Protein 1YCQ (pdb70)

Radius of gyration: 12.6 Å; Cα contacts (8 Å, |Δi|>4): 131; chains: 2; bounding box: 31×29×28 Å

Structure (mmCIF, N/CA/C/O backbone):
data_1YCQ
#
_entry.id   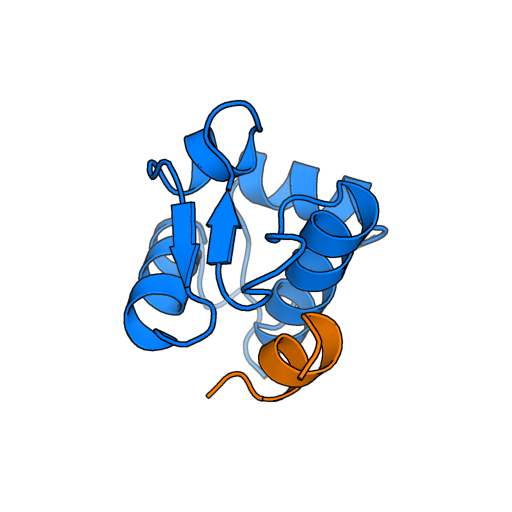1YCQ
#
_cell.length_a   84.960
_cell.length_b   84.960
_cell.length_c   63.890
_cell.angle_alpha   90.00
_cell.angle_beta   90.00
_cell.angle_gamma   120.00
#
_symmetry.space_group_name_H-M   'P 63 2 2'
#
loop_
_entity.id
_entity.type
_entity.pdbx_description
1 polymer MDM2
2 polymer P53
3 water water
#
loop_
_atom_site.group_PDB
_atom_site.id
_atom_site.type_symbol
_atom_site.label_atom_id
_atom_site.label_alt_id
_atom_site.label_comp_id
_atom_site.label_asym_id
_atom_site.label_entity_id
_atom_site.label_seq_id
_atom_site.pdbx_PDB_ins_code
_atom_site.Cartn_x
_atom_site.Cartn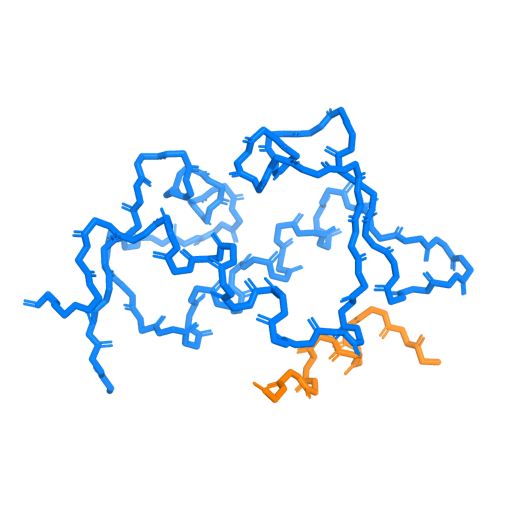_y
_atom_site.Cartn_z
_atom_site.occupancy
_atom_site.B_iso_or_equiv
_atom_site.auth_seq_id
_atom_site.auth_comp_id
_atom_site.auth_asym_id
_atom_site.auth_atom_id
_atom_site.pdbx_PDB_model_num
ATOM 1 N N . GLU A 1 9 ? 57.964 4.238 23.451 1.00 67.55 21 GLU A N 1
ATOM 2 C CA . GLU A 1 9 ? 57.209 4.072 24.729 1.00 67.57 21 GLU A CA 1
ATOM 3 C C . GLU A 1 9 ? 55.756 4.493 24.500 1.00 63.39 21 GLU A C 1
ATOM 4 O O . GLU A 1 9 ? 55.407 4.897 23.390 1.00 61.96 21 GLU A O 1
ATOM 10 N N . LYS A 1 10 ? 54.915 4.369 25.528 1.00 60.16 22 LYS A N 1
ATOM 11 C CA . LYS A 1 10 ? 53.506 4.739 25.413 1.00 55.07 22 LYS A CA 1
ATOM 12 C C . LYS A 1 10 ? 53.344 6.231 25.191 1.00 46.79 22 LYS A C 1
ATOM 13 O O . LYS A 1 10 ? 54.202 7.030 25.568 1.00 45.21 22 LYS A O 1
ATOM 19 N N . LEU A 1 11 ? 52.274 6.605 24.515 1.00 41.63 23 LEU A N 1
ATOM 20 C CA . LEU A 1 11 ? 52.023 8.004 24.267 1.00 37.63 23 LEU A CA 1
ATOM 21 C C . LEU A 1 11 ? 51.016 8.506 25.291 1.00 35.88 23 LEU A C 1
ATOM 22 O O . LEU A 1 11 ? 50.143 7.757 25.750 1.00 37.10 23 LEU A O 1
ATOM 27 N N . VAL A 1 12 ? 51.184 9.759 25.695 1.00 29.90 24 VAL A N 1
ATOM 28 C CA . VAL A 1 12 ? 50.309 10.368 26.678 1.00 23.31 24 VAL A CA 1
ATOM 29 C C . VAL A 1 12 ? 49.758 11.643 26.075 1.00 22.83 24 VAL A C 1
ATOM 30 O O . VAL A 1 12 ? 50.411 12.301 25.267 1.00 22.87 24 VAL A O 1
ATOM 34 N N . GLN A 1 13 ? 48.544 11.984 26.455 1.00 21.45 25 GLN A N 1
ATOM 35 C CA . GLN A 1 13 ? 47.928 13.175 25.944 1.00 21.37 25 GLN A CA 1
ATOM 36 C C . GLN A 1 13 ? 47.720 14.161 27.088 1.00 19.51 25 GLN A C 1
ATOM 37 O O . GLN A 1 13 ? 46.895 13.927 27.964 1.00 18.38 25 GLN A O 1
ATOM 43 N N . PRO A 1 14 ? 48.536 15.222 27.145 1.00 19.44 26 PRO A N 1
ATOM 44 C CA . PRO A 1 14 ? 48.408 16.236 28.198 1.00 18.83 26 PRO A CA 1
ATOM 45 C C . PRO A 1 14 ? 47.101 17.054 28.100 1.00 20.94 26 PRO A C 1
ATOM 46 O O . PRO A 1 14 ? 46.475 17.116 27.043 1.00 23.85 26 PRO A O 1
ATOM 50 N N . THR A 1 15 ? 46.650 17.608 29.227 1.00 19.95 27 THR A N 1
ATOM 51 C CA . THR A 1 15 ? 45.443 18.437 29.268 1.00 16.21 27 THR A CA 1
ATOM 52 C C . THR A 1 15 ? 45.761 19.745 28.531 1.00 16.11 27 THR A C 1
ATOM 53 O O . THR A 1 15 ? 46.927 20.040 28.263 1.00 18.10 27 THR A O 1
ATOM 57 N N . PRO A 1 16 ? 44.743 20.562 28.202 1.00 15.35 28 PRO A N 1
ATOM 58 C CA . PRO A 1 16 ? 45.025 21.818 27.492 1.00 11.62 28 PRO A CA 1
ATOM 59 C C . PRO A 1 16 ? 46.095 22.720 28.111 1.00 11.72 28 PRO A C 1
ATOM 60 O O . PRO A 1 16 ? 46.920 23.268 27.396 1.00 13.12 28 PRO A O 1
ATOM 64 N N . LEU A 1 17 ? 46.076 22.871 29.435 1.00 15.16 29 LEU A N 1
ATOM 65 C CA . LEU A 1 17 ? 47.043 23.727 30.147 1.00 13.43 29 LEU A CA 1
ATOM 66 C C . LEU A 1 17 ? 48.458 23.201 30.056 1.00 11.42 29 LEU A C 1
ATOM 67 O O . LEU A 1 17 ? 49.370 23.946 29.744 1.00 14.76 29 LEU A O 1
ATOM 72 N N . LEU A 1 18 ? 48.645 21.929 30.377 1.00 10.29 30 LEU A N 1
ATOM 73 C CA . LE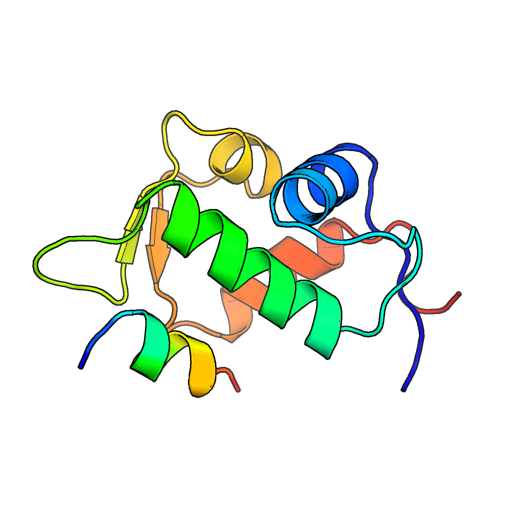U A 1 18 ? 49.954 21.320 30.285 1.00 11.04 30 LEU A CA 1
ATOM 74 C C . LEU A 1 18 ? 50.431 21.407 28.816 1.00 16.14 30 LEU A C 1
ATOM 75 O O . LEU A 1 18 ? 51.598 21.710 28.545 1.00 21.47 30 LEU A O 1
ATOM 80 N N . LEU A 1 19 ? 49.512 21.224 27.872 1.00 15.61 31 LEU A N 1
ATOM 81 C CA . LEU A 1 19 ? 49.865 21.315 26.462 1.00 16.09 31 LEU A CA 1
ATOM 82 C C . LEU A 1 19 ? 50.385 22.713 26.130 1.00 14.93 31 LEU A C 1
ATOM 83 O O . LEU A 1 19 ? 51.400 22.841 25.451 1.00 16.70 31 LEU A O 1
ATOM 88 N N . SER A 1 20 ? 49.722 23.762 26.615 1.00 11.92 32 SER A N 1
ATOM 89 C CA . SER A 1 20 ? 50.170 25.111 26.291 1.00 11.98 32 SER A CA 1
ATOM 90 C C . SER A 1 20 ? 51.549 25.438 26.836 1.00 14.07 32 SER A C 1
ATOM 91 O O . SER A 1 20 ? 52.281 26.210 26.229 1.00 18.04 32 SER A O 1
ATOM 94 N N . LEU A 1 21 ? 51.928 24.842 27.961 1.00 13.35 33 LEU A N 1
ATOM 95 C CA . LEU A 1 21 ? 53.250 25.111 28.520 1.00 14.20 33 LEU A CA 1
ATOM 96 C C . LEU A 1 21 ? 54.306 24.424 27.666 1.00 14.16 33 LEU A C 1
ATOM 97 O O . LEU A 1 21 ? 55.315 25.014 27.334 1.00 14.96 33 LEU A O 1
ATOM 102 N N . LEU A 1 22 ? 54.080 23.160 27.333 1.00 16.91 34 LEU A N 1
ATOM 103 C CA . LEU A 1 22 ? 55.021 22.415 26.504 1.00 19.20 34 LEU A CA 1
ATOM 104 C C . LEU A 1 22 ? 55.204 23.132 25.159 1.00 22.56 34 LEU A C 1
ATOM 105 O O . LEU A 1 22 ? 56.327 23.360 24.725 1.00 24.27 34 LEU A O 1
ATOM 110 N N . LYS A 1 23 ? 54.103 23.540 24.535 1.00 24.41 35 LYS A N 1
ATOM 111 C CA . LYS A 1 23 ? 54.138 24.243 23.252 1.00 24.06 35 LYS A CA 1
ATOM 112 C C . LYS A 1 23 ? 54.959 25.513 23.350 1.00 22.64 35 LYS A C 1
ATOM 113 O O . LYS A 1 23 ? 55.743 25.814 22.455 1.00 24.04 35 LYS A O 1
ATOM 119 N N . SER A 1 24 ? 54.787 26.260 24.433 1.00 21.46 36 SER A N 1
ATOM 120 C CA . SER A 1 24 ? 55.546 27.495 24.595 1.00 21.83 36 SER A CA 1
ATOM 121 C C . SER A 1 24 ? 57.019 27.192 24.836 1.00 26.06 36 SER A C 1
ATOM 122 O O . SER A 1 24 ? 57.864 28.071 24.712 1.00 31.69 36 SER A O 1
ATOM 125 N N . ALA A 1 25 ? 57.327 25.957 25.214 1.00 26.16 37 ALA A N 1
ATOM 126 C CA . ALA A 1 25 ? 58.709 25.571 25.439 1.00 24.02 37 ALA A CA 1
ATOM 127 C C . ALA A 1 25 ? 59.2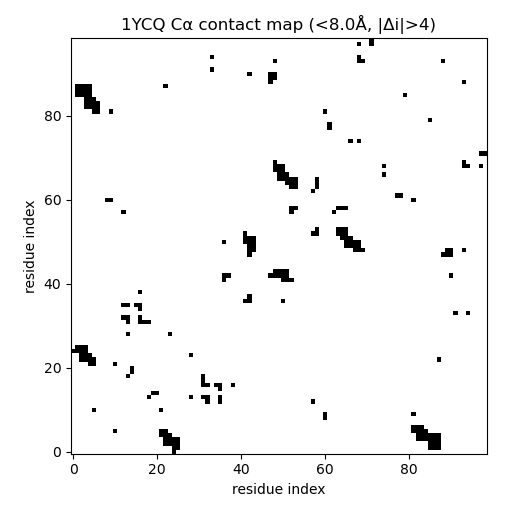76 24.961 24.148 1.00 24.20 37 ALA A C 1
ATOM 128 O O . ALA A 1 25 ? 60.339 24.341 24.154 1.00 24.93 37 ALA A O 1
ATOM 130 N N . GLY A 1 26 ? 58.547 25.104 23.045 1.00 23.96 38 GLY A N 1
ATOM 131 C CA . GLY A 1 26 ? 59.034 24.593 21.778 1.00 22.95 38 GLY A CA 1
ATOM 132 C C . GLY A 1 26 ? 58.498 23.278 21.249 1.00 23.22 38 GLY A C 1
ATOM 133 O O . GLY A 1 26 ? 58.909 22.866 20.176 1.00 25.79 38 GLY A O 1
ATOM 134 N N . ALA A 1 27 ? 57.628 22.602 21.995 1.00 23.33 39 ALA A N 1
ATOM 135 C CA . ALA A 1 27 ? 57.049 21.334 21.549 1.00 23.99 39 ALA A CA 1
ATOM 136 C C . ALA A 1 27 ? 56.175 21.587 20.326 1.00 28.05 39 ALA A C 1
ATOM 137 O O . ALA A 1 27 ? 55.540 22.633 20.226 1.00 27.15 39 ALA A O 1
ATOM 139 N N . GLN A 1 28 ? 56.116 20.630 19.406 1.00 33.89 40 GLN A N 1
ATOM 140 C CA . GLN A 1 28 ? 55.283 20.805 18.215 1.00 39.88 40 GLN A CA 1
ATOM 141 C C . GLN A 1 28 ? 54.154 19.799 18.073 1.00 37.80 40 GLN A C 1
ATOM 142 O O . GLN A 1 28 ? 53.296 19.953 17.212 1.00 38.61 40 GLN A O 1
ATOM 148 N N . LYS A 1 29 ? 54.144 18.788 18.935 1.00 34.71 41 LYS A N 1
ATOM 149 C CA . LYS A 1 29 ? 53.138 17.741 18.877 1.00 31.83 41 LYS A CA 1
ATOM 150 C C . LYS A 1 29 ? 51.988 17.981 19.838 1.00 31.34 41 LYS A C 1
ATOM 151 O O . LYS A 1 29 ? 51.879 19.033 20.452 1.00 33.27 41 LYS A O 1
ATOM 157 N N . GLU A 1 30 ? 51.112 16.997 19.939 1.00 30.66 42 GLU A N 1
ATOM 158 C CA . GLU A 1 30 ? 49.973 17.070 20.829 1.00 33.11 42 GLU A CA 1
ATOM 159 C C . GLU A 1 30 ? 49.993 15.786 21.642 1.00 30.32 42 GLU A C 1
ATOM 160 O O . GLU A 1 30 ? 49.223 15.631 22.584 1.00 31.12 42 GLU A O 1
ATOM 166 N N . THR A 1 31 ? 50.855 14.857 21.228 1.00 26.93 43 THR A N 1
ATOM 167 C CA . THR A 1 31 ? 51.038 13.565 21.885 1.00 26.48 43 THR A CA 1
ATOM 168 C C . THR A 1 31 ? 52.552 13.351 22.013 1.00 25.26 43 THR A C 1
ATOM 169 O O . THR A 1 31 ? 53.305 13.670 21.091 1.00 29.45 43 THR A O 1
ATOM 173 N N . PHE A 1 32 ? 53.003 12.916 23.187 1.00 20.97 44 PHE A N 1
ATOM 174 C CA . PHE A 1 32 ? 54.433 12.746 23.452 1.00 21.97 44 PHE A CA 1
ATOM 175 C C . PHE A 1 32 ? 54.647 11.529 24.314 1.00 22.62 44 PHE A C 1
ATOM 176 O O . PHE A 1 32 ? 53.691 10.926 24.776 1.00 27.39 44 PHE A O 1
ATOM 184 N N . THR A 1 33 ? 55.903 11.163 24.537 1.00 23.53 45 THR A N 1
ATOM 185 C CA . THR A 1 33 ? 56.210 10.061 25.450 1.00 25.56 45 THR A CA 1
ATOM 186 C C . THR A 1 33 ? 56.478 10.819 26.757 1.00 23.97 45 THR A C 1
ATOM 187 O O . THR A 1 33 ? 56.605 12.044 26.737 1.00 23.85 45 THR A O 1
ATOM 191 N N . MET A 1 34 ? 56.545 10.129 27.889 1.00 26.97 46 MET A N 1
ATOM 192 C CA . MET A 1 34 ? 56.817 10.814 29.157 1.00 30.26 46 MET A CA 1
ATOM 193 C C . MET A 1 34 ? 58.167 11.524 29.151 1.00 29.03 46 MET A C 1
ATOM 194 O O . MET A 1 34 ? 58.318 12.584 29.758 1.00 29.07 46 MET A O 1
ATOM 199 N N . LYS A 1 35 ? 59.137 10.955 28.442 1.00 30.00 47 LYS A N 1
ATOM 200 C CA . LYS A 1 35 ? 60.457 11.560 28.342 1.00 33.19 47 LYS A CA 1
ATOM 201 C C . LYS A 1 35 ? 60.422 12.911 27.620 1.00 27.82 47 LYS A C 1
ATOM 202 O O . LYS A 1 35 ? 61.217 13.808 27.920 1.00 27.48 47 LYS A O 1
ATOM 208 N N . GLU A 1 36 ? 59.525 13.054 26.652 1.00 25.17 48 GLU A N 1
ATOM 209 C CA . GLU A 1 36 ? 59.407 14.315 25.922 1.00 25.36 48 GLU A CA 1
ATOM 210 C C . GLU A 1 36 ? 58.711 15.333 26.801 1.00 22.16 48 GLU A C 1
ATOM 211 O O . GLU A 1 36 ? 59.059 16.517 26.783 1.00 22.17 48 GLU A O 1
ATOM 217 N N . VAL A 1 37 ? 57.704 14.878 27.544 1.00 20.40 49 VAL A N 1
ATOM 218 C CA . VAL A 1 37 ? 56.988 15.750 28.477 1.00 19.60 49 VAL A CA 1
ATOM 219 C C . VAL A 1 37 ? 58.013 16.287 29.501 1.00 20.48 49 VAL A C 1
ATOM 220 O O . VAL A 1 37 ? 58.125 17.505 29.705 1.00 21.78 49 VAL A O 1
ATOM 224 N N . ILE A 1 38 ? 58.832 15.395 30.063 1.00 19.98 50 ILE A N 1
ATOM 225 C CA . ILE A 1 38 ? 59.835 15.807 31.048 1.00 19.48 50 ILE A CA 1
ATOM 226 C C . ILE A 1 38 ? 60.870 16.733 30.429 1.00 18.90 50 ILE A C 1
ATOM 227 O O . ILE A 1 38 ? 61.225 17.750 31.017 1.00 19.79 50 ILE A O 1
ATOM 232 N N . TYR A 1 39 ? 61.305 16.422 29.217 1.00 20.76 51 TYR A N 1
ATOM 233 C CA . TYR A 1 39 ? 62.276 17.261 28.527 1.00 19.04 51 TYR A CA 1
ATOM 234 C C . TYR A 1 39 ? 61.722 18.656 28.308 1.00 20.70 51 TYR A C 1
ATOM 235 O O . TYR A 1 39 ? 62.386 19.645 28.611 1.00 22.21 51 TYR A O 1
ATOM 244 N N . HIS A 1 40 ? 60.509 18.743 27.770 1.00 21.05 52 HIS A N 1
ATOM 245 C CA . HIS A 1 40 ? 59.903 20.040 27.498 1.00 20.57 52 HIS A CA 1
ATOM 246 C C . HIS A 1 40 ? 59.622 20.853 28.738 1.00 21.42 52 HIS A C 1
ATOM 247 O O . HIS A 1 40 ? 59.769 22.073 28.714 1.00 24.72 52 HIS A O 1
ATOM 254 N N . LEU A 1 41 ? 59.265 20.180 29.828 1.00 19.67 53 LEU A N 1
ATOM 255 C CA . LEU A 1 41 ? 58.987 20.860 31.096 1.00 17.50 53 LEU A CA 1
ATOM 256 C C . LEU A 1 41 ? 60.277 21.506 31.666 1.00 13.25 53 LEU A C 1
ATOM 257 O O . LEU A 1 41 ? 60.258 22.637 32.141 1.00 13.27 53 LEU A O 1
ATOM 262 N N . GLY A 1 42 ? 61.416 20.834 31.535 1.00 15.08 54 GLY A N 1
ATOM 263 C CA . GLY A 1 42 ? 62.662 21.408 32.019 1.00 15.07 54 GLY A CA 1
ATOM 264 C C . GLY A 1 42 ? 63.012 22.666 31.245 1.00 16.62 54 GLY A C 1
ATOM 265 O O . GLY A 1 42 ? 63.539 23.632 31.815 1.00 18.13 54 GLY A O 1
ATOM 266 N N . GLN A 1 43 ? 62.695 22.662 29.947 1.00 15.85 55 GLN A N 1
ATOM 267 C CA . GLN A 1 43 ? 62.950 23.804 29.068 1.00 13.60 55 GLN A CA 1
ATOM 268 C C . GLN A 1 43 ? 62.068 24.986 29.457 1.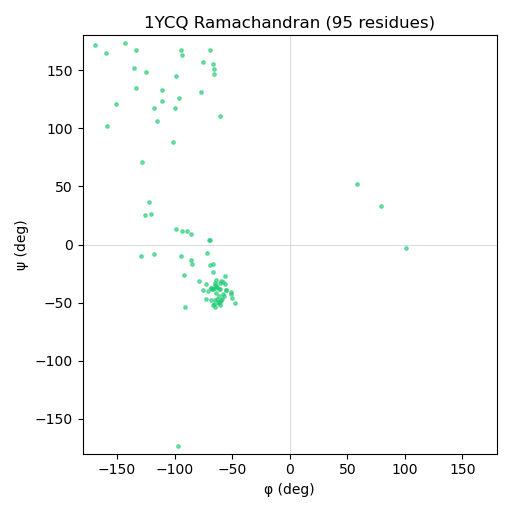00 17.14 55 GLN A C 1
ATOM 269 O O . GLN A 1 43 ? 62.516 26.139 29.445 1.00 21.06 55 GLN A O 1
ATOM 275 N N . TYR A 1 44 ? 60.821 24.699 29.831 1.00 16.65 56 TYR A N 1
ATOM 276 C CA . TYR A 1 44 ? 59.875 25.732 30.260 1.00 15.36 56 TYR A CA 1
ATOM 277 C C . TYR A 1 44 ? 60.403 26.392 31.537 1.00 16.48 56 TYR A C 1
ATOM 278 O O . TYR A 1 44 ? 60.436 27.620 31.663 1.00 15.80 56 TYR A O 1
ATOM 287 N N . ILE A 1 45 ? 60.834 25.558 32.478 1.00 17.46 57 ILE A N 1
ATOM 288 C CA . ILE A 1 45 ? 61.339 26.044 33.757 1.00 16.76 57 ILE A CA 1
ATOM 289 C C . ILE A 1 45 ? 62.609 26.847 33.570 1.00 18.62 57 ILE A C 1
ATOM 290 O O . ILE A 1 45 ? 62.825 27.861 34.242 1.00 17.32 57 ILE A O 1
ATOM 295 N N . MET A 1 46 ? 63.424 26.390 32.626 1.00 21.74 58 MET A N 1
ATOM 296 C CA . MET A 1 46 ? 64.684 27.021 32.264 1.00 20.81 58 MET A CA 1
ATOM 297 C C . MET A 1 46 ? 64.451 28.389 31.629 1.00 20.53 58 MET A C 1
ATOM 298 O O . MET A 1 46 ? 65.012 29.395 32.061 1.00 22.26 58 MET A O 1
ATOM 303 N N . ALA A 1 47 ? 63.592 28.419 30.616 1.00 18.94 59 ALA A N 1
ATOM 304 C CA . ALA A 1 47 ? 63.270 29.641 29.891 1.00 17.24 59 ALA A CA 1
ATOM 305 C C . ALA A 1 47 ? 62.630 30.718 30.753 1.00 18.80 59 ALA A C 1
ATOM 306 O O . ALA A 1 47 ? 62.858 31.914 30.550 1.00 19.86 59 ALA A O 1
ATOM 308 N N . LYS A 1 48 ? 61.771 30.296 31.673 1.00 19.90 60 LYS A N 1
ATOM 309 C CA . LYS A 1 48 ? 61.094 31.220 32.574 1.00 19.50 60 LYS A CA 1
ATOM 310 C C . LYS A 1 48 ? 61.937 31.527 33.818 1.00 20.76 60 LYS A C 1
ATOM 311 O O . LYS A 1 48 ? 61.619 32.445 34.568 1.00 23.73 60 LYS A O 1
ATOM 317 N N . GLN A 1 49 ? 62.989 30.738 34.044 1.00 19.30 61 GLN A N 1
ATOM 318 C CA . GLN A 1 49 ? 63.888 30.903 35.186 1.00 18.61 61 GLN A CA 1
ATOM 319 C C . GLN A 1 49 ? 63.110 30.813 36.505 1.00 19.68 61 GLN A C 1
ATOM 320 O O . GLN A 1 49 ? 63.211 31.685 37.359 1.00 21.29 61 GLN A O 1
ATOM 326 N N . LEU A 1 50 ? 62.327 29.747 36.652 1.00 18.71 62 LEU A N 1
ATOM 327 C CA . LEU A 1 50 ? 61.522 29.529 37.849 1.00 18.14 62 LEU A CA 1
ATOM 328 C C . LEU A 1 50 ? 62.307 28.847 38.969 1.00 21.39 62 LEU A C 1
ATOM 329 O O . LEU A 1 50 ? 61.874 28.853 40.116 1.00 24.48 62 LEU A O 1
ATOM 334 N N . TYR A 1 51 ? 63.449 28.247 38.644 1.00 23.18 63 TYR A N 1
ATOM 335 C CA . TYR A 1 51 ? 64.255 27.588 39.666 1.00 23.62 63 TYR A CA 1
ATOM 336 C C . TYR A 1 51 ? 65.009 28.592 40.529 1.00 27.27 63 TYR A C 1
ATOM 337 O O . TYR A 1 51 ? 65.268 29.727 40.118 1.00 27.91 63 TYR A O 1
ATOM 346 N N . ASP A 1 52 ? 65.374 28.155 41.726 1.00 29.59 64 ASP A N 1
ATOM 347 C CA . ASP A 1 52 ? 66.077 29.001 42.671 1.00 31.23 64 ASP A CA 1
ATOM 348 C C . ASP A 1 52 ? 67.553 29.184 42.347 1.00 30.12 64 ASP A C 1
ATOM 349 O O . ASP A 1 52 ? 68.292 28.214 42.127 1.00 26.39 64 ASP A O 1
ATOM 354 N N . GLU A 1 53 ? 67.963 30.450 42.372 1.00 32.87 65 GLU A N 1
ATOM 355 C CA . GLU A 1 53 ? 69.330 30.889 42.118 1.00 36.96 65 GLU A CA 1
ATOM 356 C C . GLU A 1 53 ? 70.378 30.114 42.943 1.00 35.95 65 GLU A C 1
ATOM 357 O O . GLU A 1 53 ? 71.386 29.649 42.406 1.00 34.00 65 GLU A O 1
ATOM 363 N N . LYS A 1 54 ? 70.115 29.947 44.234 1.00 37.36 66 LYS A N 1
ATOM 364 C CA . LYS A 1 54 ? 71.035 29.266 45.145 1.00 41.84 66 LYS A CA 1
ATOM 365 C C . LYS A 1 54 ? 70.781 27.765 45.270 1.00 40.44 66 LYS A C 1
ATOM 366 O O . LYS A 1 54 ? 71.704 26.963 45.172 1.00 41.49 66 LYS A O 1
ATOM 372 N N . GLN A 1 55 ? 69.552 27.393 45.601 1.00 38.52 67 GLN A N 1
ATOM 373 C CA . GLN A 1 55 ? 69.182 25.991 45.739 1.00 38.53 67 GLN A CA 1
ATOM 374 C C . GLN A 1 55 ? 68.449 25.698 44.448 1.00 31.38 67 GLN A C 1
ATOM 375 O O . GLN A 1 55 ? 67.230 25.818 44.370 1.00 29.50 67 GLN A O 1
ATOM 381 N N . GLN A 1 56 ? 69.205 25.298 43.437 1.00 29.46 68 GLN A N 1
ATOM 382 C CA . GLN A 1 56 ? 68.647 25.045 42.112 1.00 28.77 68 GLN A CA 1
ATOM 383 C C . GLN A 1 56 ? 67.742 23.828 41.915 1.00 28.81 68 GLN A C 1
ATOM 384 O O . GLN A 1 56 ? 67.309 23.542 40.798 1.00 25.86 68 GLN A O 1
ATOM 390 N N . HIS A 1 57 ? 67.453 23.111 42.995 1.00 27.80 69 HIS A N 1
ATOM 391 C CA . HIS A 1 57 ? 66.564 21.963 42.893 1.00 23.58 69 HIS A CA 1
ATOM 392 C C . HIS A 1 57 ? 65.140 22.407 43.238 1.00 19.70 69 HIS A C 1
ATOM 393 O O . HIS A 1 57 ? 64.182 21.677 42.994 1.00 20.71 69 HIS A O 1
ATOM 400 N N . ILE A 1 58 ? 65.005 23.629 43.747 1.00 16.40 70 ILE A N 1
ATOM 401 C CA . ILE A 1 58 ? 63.708 24.193 44.131 1.00 18.17 70 ILE A CA 1
ATOM 402 C C . ILE A 1 58 ? 63.161 25.054 42.993 1.00 20.61 70 ILE A C 1
ATOM 403 O O . ILE A 1 58 ? 63.843 25.960 42.507 1.00 20.94 70 ILE A O 1
ATOM 408 N N . VAL A 1 59 ? 61.933 24.764 42.576 1.00 18.12 71 VAL A N 1
ATOM 409 C CA . VAL A 1 59 ? 61.276 25.498 41.506 1.00 15.02 71 VAL A CA 1
ATOM 410 C C . VAL A 1 59 ? 60.155 26.283 42.135 1.00 16.61 71 VAL A C 1
ATOM 411 O O . VAL A 1 59 ? 59.318 25.703 42.797 1.00 18.92 71 VAL A O 1
ATOM 415 N N . HIS A 1 60 ? 60.147 27.597 41.950 1.00 20.16 72 HIS A N 1
ATOM 416 C CA . HIS A 1 60 ? 59.097 28.450 42.499 1.00 24.50 72 HIS A CA 1
ATOM 417 C C . HIS A 1 60 ? 58.083 28.763 41.416 1.00 27.19 72 HIS A C 1
ATOM 418 O O . HIS A 1 60 ? 58.415 29.453 40.454 1.00 30.48 72 HIS A O 1
ATOM 425 N N . CYS A 1 61 ? 56.837 28.338 41.588 1.00 26.46 73 CYS A N 1
ATOM 426 C CA . CYS A 1 61 ? 55.824 28.601 40.570 1.00 25.88 73 CYS A CA 1
ATOM 427 C C . CYS A 1 61 ? 54.573 29.290 41.059 1.00 28.33 73 CYS A C 1
ATOM 428 O O . CYS A 1 61 ? 53.538 29.221 40.398 1.00 28.31 73 CYS A O 1
ATOM 431 N N . SER A 1 62 ? 54.704 30.031 42.157 1.00 31.67 74 SER A N 1
ATOM 432 C CA . SER A 1 62 ? 53.590 30.741 42.785 1.00 38.81 74 SER A CA 1
ATOM 433 C C . SER A 1 62 ? 52.817 31.719 41.898 1.00 40.33 74 SER A C 1
ATOM 434 O O . SER A 1 62 ? 51.602 31.883 42.071 1.00 41.94 74 SER A O 1
ATOM 437 N N . ASN A 1 63 ? 53.508 32.373 40.967 1.00 37.49 75 ASN A N 1
ATOM 438 C CA . ASN A 1 63 ? 52.850 33.339 40.087 1.00 36.82 75 ASN A CA 1
ATOM 439 C C . ASN A 1 63 ? 53.040 32.966 38.632 1.00 27.55 75 ASN A C 1
ATOM 440 O O . ASN A 1 63 ? 53.169 33.837 37.787 1.00 27.59 75 ASN A O 1
ATOM 445 N N . ASP A 1 64 ? 53.019 31.675 38.340 1.00 21.40 76 ASP A N 1
ATOM 446 C CA . ASP A 1 64 ? 53.242 31.181 36.989 1.00 18.59 76 ASP A CA 1
ATOM 447 C C . ASP A 1 64 ? 52.181 30.124 36.739 1.00 18.48 76 ASP A C 1
ATOM 448 O O . ASP A 1 64 ? 51.757 29.458 37.691 1.00 16.09 76 ASP A O 1
ATOM 453 N N . PRO A 1 65 ? 51.763 29.917 35.459 1.00 18.59 77 PRO A N 1
ATOM 454 C CA . PRO A 1 65 ? 50.731 28.904 35.172 1.00 15.26 77 PRO A CA 1
ATOM 455 C C . PRO A 1 65 ? 51.109 27.513 35.679 1.00 12.55 77 PRO A C 1
ATOM 456 O O . PRO A 1 65 ? 50.240 26.705 35.973 1.00 14.55 77 PRO A O 1
ATOM 460 N N . LEU A 1 66 ? 52.404 27.232 35.787 1.00 15.00 78 LEU A N 1
ATOM 461 C CA . LEU A 1 66 ? 52.860 25.931 36.284 1.00 17.17 78 LEU A CA 1
ATOM 462 C C . LEU A 1 66 ? 52.331 25.703 37.699 1.00 19.41 78 LEU A C 1
ATOM 463 O O . LEU A 1 66 ? 52.057 24.563 38.091 1.00 21.53 78 LEU A O 1
ATOM 468 N N . GLY A 1 67 ? 52.177 26.795 38.447 1.00 20.22 79 GLY A N 1
ATOM 469 C CA . GLY A 1 67 ? 51.652 26.718 39.800 1.00 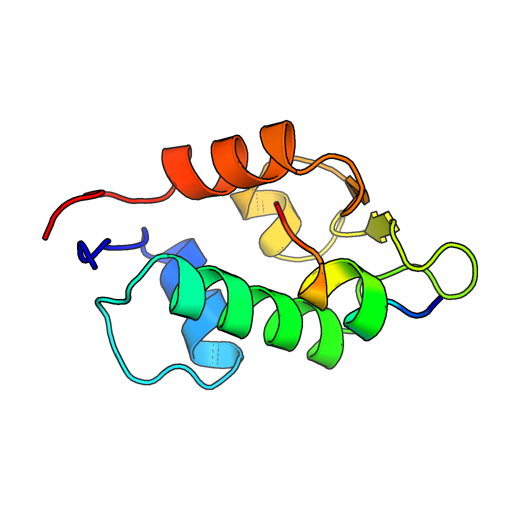20.25 79 GLY A CA 1
ATOM 470 C C . GLY A 1 67 ? 50.163 26.419 39.774 1.00 19.78 79 GLY A C 1
ATOM 471 O O . GLY A 1 67 ? 49.632 25.740 40.654 1.00 18.30 79 GLY A O 1
ATOM 472 N N . GLU A 1 68 ? 49.480 26.939 38.760 1.00 20.22 80 GLU A N 1
ATOM 473 C CA . GLU A 1 68 ? 48.054 26.702 38.611 1.00 22.15 80 GLU A CA 1
ATOM 474 C C . GLU A 1 68 ? 47.859 25.270 38.201 1.00 24.86 80 GLU A C 1
ATOM 475 O O . GLU A 1 68 ? 46.982 24.587 38.707 1.00 29.45 80 GLU A O 1
ATOM 481 N N . LEU A 1 69 ? 48.729 24.805 37.319 1.00 24.18 81 LEU A N 1
ATOM 482 C CA . LEU A 1 69 ? 48.669 23.440 36.821 1.00 25.81 81 LEU A CA 1
ATOM 483 C C . LEU A 1 69 ? 48.919 22.416 37.926 1.00 26.76 81 LEU A C 1
ATOM 484 O O . LEU A 1 69 ? 48.121 21.504 38.133 1.00 29.71 81 LEU A O 1
ATOM 489 N N . PHE A 1 70 ? 50.031 22.565 38.631 1.00 26.49 82 PHE A N 1
ATOM 490 C CA . PHE A 1 70 ? 50.379 21.631 39.693 1.00 26.33 82 PHE A CA 1
ATOM 491 C C . PHE A 1 70 ? 49.606 21.890 40.969 1.00 26.55 82 PHE A C 1
ATOM 492 O O . PHE A 1 70 ? 49.320 20.9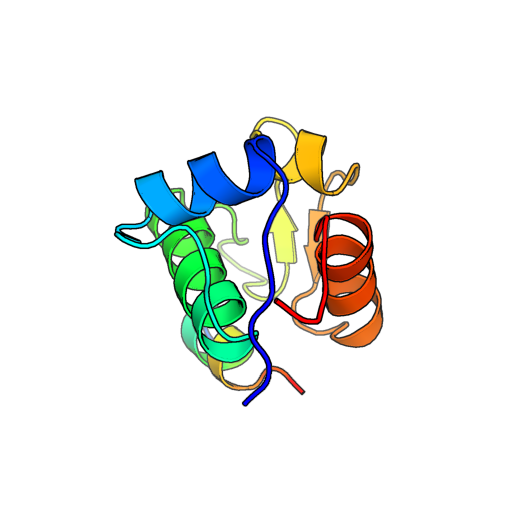65 41.724 1.00 25.40 82 PHE A O 1
ATOM 500 N N . GLY A 1 71 ? 49.276 23.156 41.198 1.00 28.18 83 GLY A N 1
ATOM 501 C CA . GLY A 1 71 ? 48.560 23.545 42.397 1.00 28.13 83 GLY A CA 1
ATOM 502 C C . GLY A 1 71 ? 49.472 23.655 43.612 1.00 30.27 83 GLY A C 1
ATOM 503 O O . GLY A 1 71 ? 49.041 23.358 44.718 1.00 31.89 83 GLY A O 1
ATOM 504 N N . VAL A 1 72 ? 50.728 24.060 43.413 1.00 28.84 84 VAL A N 1
ATOM 505 C CA . VAL A 1 72 ? 51.697 24.201 44.504 1.00 26.88 84 VAL A CA 1
ATOM 506 C C . VAL A 1 72 ? 52.425 25.545 44.358 1.00 25.88 84 VAL A C 1
ATOM 507 O O . VAL A 1 72 ? 52.297 26.206 43.333 1.00 25.69 84 VAL A O 1
ATOM 511 N N . GLN A 1 73 ? 53.150 25.971 45.384 1.00 24.77 85 GLN A N 1
ATOM 512 C CA . GLN A 1 73 ? 53.864 27.246 45.314 1.00 28.84 85 GLN A CA 1
ATOM 513 C C . GLN A 1 73 ? 55.248 26.963 44.809 1.00 22.37 85 GLN A C 1
ATOM 514 O O . GLN A 1 73 ? 55.932 27.852 44.310 1.00 18.41 85 GLN A O 1
ATOM 520 N N . GLU A 1 74 ? 55.691 25.738 45.057 1.00 23.00 86 GLU A N 1
ATOM 521 C CA . GLU A 1 74 ? 57.016 25.299 44.657 1.00 23.93 86 GLU A CA 1
ATOM 522 C C . GLU A 1 74 ? 57.169 23.798 44.811 1.00 19.50 86 GLU A C 1
ATOM 523 O O . GLU A 1 74 ? 56.282 23.119 45.315 1.00 21.87 86 GLU A O 1
ATOM 529 N N . PHE A 1 75 ? 58.278 23.275 44.324 1.00 15.30 87 PHE A N 1
ATOM 530 C CA . PHE A 1 75 ? 58.558 21.857 44.441 1.00 16.12 87 PHE A CA 1
ATOM 531 C C . PHE A 1 75 ? 60.063 21.646 44.258 1.00 16.86 87 PHE A C 1
ATOM 532 O O . PHE A 1 75 ? 60.786 22.577 43.880 1.00 17.01 87 PHE A O 1
ATOM 540 N N . SER A 1 76 ? 60.538 20.465 44.643 1.00 18.77 88 SER A N 1
ATOM 541 C CA . SER A 1 76 ? 61.942 20.115 44.541 1.00 18.94 88 SER A CA 1
ATOM 542 C C . SER A 1 76 ? 62.116 19.056 43.473 1.00 19.46 88 SER A C 1
ATOM 543 O O . SER A 1 76 ? 61.382 18.070 43.448 1.00 18.00 88 SER A O 1
ATOM 546 N N . VAL A 1 77 ? 63.092 19.237 42.594 1.00 20.83 89 VAL A N 1
ATOM 547 C CA . VAL A 1 77 ? 63.306 18.236 41.565 1.00 24.45 89 VAL A CA 1
ATOM 548 C C . VAL A 1 77 ? 63.910 17.020 42.256 1.00 25.11 89 VAL A C 1
ATOM 549 O O . VAL A 1 77 ? 64.034 15.958 41.654 1.00 27.27 89 VAL A O 1
ATOM 553 N N . LYS A 1 78 ? 64.243 17.178 43.539 1.00 24.23 90 LYS A N 1
ATOM 554 C CA . LYS A 1 78 ? 64.800 16.090 44.323 1.00 23.47 90 LYS A CA 1
ATOM 555 C C . LYS A 1 78 ? 63.731 15.192 44.955 1.00 23.00 90 LYS A C 1
ATOM 556 O O . LYS A 1 78 ? 64.029 14.326 45.764 1.00 23.86 90 LYS A O 1
ATOM 562 N N . GLU A 1 79 ? 62.482 15.399 44.558 1.00 23.09 91 GLU A N 1
ATOM 563 C CA . GLU A 1 79 ? 61.359 14.590 45.026 1.00 21.49 91 GLU A CA 1
ATOM 564 C C . GLU A 1 79 ? 60.61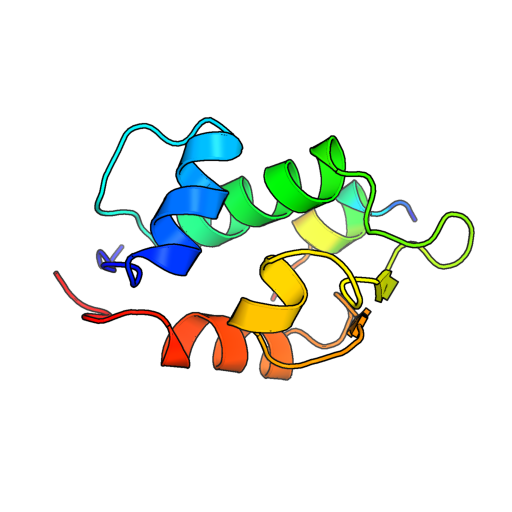4 14.105 43.770 1.00 20.10 91 GLU A C 1
ATOM 565 O O . GLU A 1 79 ? 59.481 14.508 43.494 1.00 17.78 91 GLU A O 1
ATOM 571 N N . PRO A 1 80 ? 61.236 13.186 43.020 1.00 21.37 92 PRO A N 1
ATOM 572 C CA . PRO A 1 80 ? 60.706 12.608 41.781 1.00 23.31 92 PRO A CA 1
ATOM 573 C C . PRO A 1 80 ? 59.303 12.068 41.873 1.00 28.99 92 PRO A C 1
ATOM 574 O O . PRO A 1 80 ? 58.511 12.269 40.952 1.00 32.05 92 PRO A O 1
ATOM 578 N N . ARG A 1 81 ? 58.979 11.403 42.978 1.00 31.43 93 ARG A N 1
ATOM 579 C CA . ARG A 1 81 ? 57.643 10.827 43.138 1.00 32.94 93 ARG A CA 1
ATOM 580 C C . ARG A 1 81 ? 56.505 11.852 43.101 1.00 29.04 93 ARG A C 1
ATOM 581 O O . ARG A 1 81 ? 55.534 11.652 42.350 1.00 26.87 93 ARG A O 1
ATOM 589 N N . ARG A 1 82 ? 56.611 12.939 43.885 1.00 24.94 94 ARG A N 1
ATOM 590 C CA . ARG A 1 82 ? 55.538 13.931 43.883 1.00 22.22 94 ARG A CA 1
ATOM 591 C C . ARG A 1 82 ? 55.398 14.573 42.520 1.00 21.92 94 ARG A C 1
ATOM 592 O O . ARG A 1 82 ? 54.285 14.844 42.081 1.00 21.88 94 ARG A O 1
ATOM 600 N N . LEU A 1 83 ? 56.525 14.795 41.843 1.00 23.99 95 LEU A N 1
ATOM 601 C CA . LEU A 1 83 ? 56.518 15.414 40.508 1.00 24.00 95 LEU A CA 1
ATOM 602 C C . LEU A 1 83 ? 55.733 14.563 39.508 1.00 20.40 95 LEU A C 1
ATOM 603 O O . LEU A 1 83 ? 54.822 15.050 38.844 1.00 20.21 95 LEU A O 1
ATOM 608 N N . TYR A 1 84 ? 56.065 13.287 39.415 1.00 19.52 96 TYR A N 1
ATOM 609 C CA . TYR A 1 84 ? 55.352 12.426 38.492 1.00 26.07 96 TYR A CA 1
ATOM 610 C C . TYR A 1 84 ? 53.860 12.372 38.757 1.00 27.39 96 TYR A C 1
ATOM 611 O O . TYR A 1 84 ? 53.072 12.298 37.819 1.00 32.51 96 TYR A O 1
ATOM 620 N N . ALA A 1 85 ? 53.462 12.483 40.016 1.00 23.87 97 ALA A N 1
ATOM 621 C CA . ALA A 1 85 ? 52.047 12.446 40.365 1.00 19.70 97 ALA A CA 1
ATOM 622 C C . ALA A 1 85 ? 51.330 13.684 39.865 1.00 18.18 97 ALA A C 1
ATOM 623 O O . ALA A 1 85 ? 50.190 13.613 39.417 1.00 18.85 97 ALA A O 1
ATOM 625 N N . MET A 1 86 ? 51.999 14.824 39.930 1.00 16.94 98 MET A N 1
ATOM 626 C CA . MET A 1 86 ? 51.402 16.063 39.470 1.00 16.09 98 MET A CA 1
ATOM 627 C C . MET A 1 86 ? 51.224 16.041 37.951 1.00 17.00 98 MET A C 1
ATOM 628 O O . MET A 1 86 ? 50.222 16.519 37.442 1.00 18.35 98 MET A O 1
ATOM 633 N N . ILE A 1 87 ? 52.184 15.456 37.241 1.00 19.48 99 ILE A N 1
ATOM 634 C CA . ILE A 1 87 ? 52.131 15.322 35.770 1.00 19.75 99 ILE A CA 1
ATOM 635 C C . ILE A 1 87 ? 51.008 14.345 35.378 1.00 22.21 99 ILE A C 1
ATOM 636 O O . ILE A 1 87 ? 50.150 14.657 34.542 1.00 22.59 99 ILE A O 1
ATOM 641 N N . SER A 1 88 ? 50.977 13.194 36.048 1.00 23.23 100 SER A N 1
ATOM 642 C CA . SER A 1 88 ? 49.979 12.159 35.789 1.00 23.48 100 SER A CA 1
ATOM 643 C C . SER A 1 88 ? 48.539 12.611 35.941 1.00 24.49 100 SER A C 1
ATOM 644 O O . SER A 1 88 ? 47.703 12.265 35.111 1.00 27.83 100 SER A O 1
ATOM 647 N N . ARG A 1 89 ? 48.220 13.358 36.996 1.00 22.92 101 ARG A N 1
ATOM 648 C CA . ARG A 1 89 ? 46.848 13.824 37.117 1.00 22.32 101 ARG A CA 1
ATOM 649 C C . ARG A 1 89 ? 46.535 14.869 36.036 1.00 19.01 101 ARG A C 1
ATOM 650 O O . ARG A 1 89 ? 45.434 15.394 35.964 1.00 18.95 101 ARG A O 1
ATOM 658 N N . ASN A 1 90 ? 47.497 15.117 35.152 1.00 19.42 102 ASN A N 1
ATOM 659 C CA . ASN A 1 90 ? 47.306 16.067 34.071 1.00 19.96 102 ASN A CA 1
ATOM 660 C C . ASN A 1 90 ? 47.460 15.488 32.660 1.00 16.96 102 ASN A C 1
ATOM 661 O O . ASN A 1 90 ? 47.786 16.203 31.716 1.00 16.94 102 ASN A O 1
ATOM 666 N N . LEU A 1 91 ? 47.202 14.194 32.530 1.00 15.29 103 LEU A N 1
ATOM 667 C CA . LEU A 1 91 ? 47.246 13.510 31.238 1.00 18.48 103 LEU A CA 1
ATOM 668 C C . LEU A 1 91 ? 45.826 13.006 31.010 1.00 20.52 103 LEU A C 1
ATOM 669 O O . LEU A 1 91 ? 45.317 12.236 31.827 1.00 22.18 103 LEU A O 1
ATOM 674 N N . VAL A 1 92 ? 45.143 13.460 29.963 1.00 21.89 104 VAL A N 1
ATOM 675 C CA . VAL A 1 92 ? 43.785 12.949 29.753 1.00 24.60 104 VAL A CA 1
ATOM 676 C C . VAL A 1 92 ? 43.855 11.479 29.398 1.00 23.72 104 VAL A C 1
ATOM 677 O O . VAL A 1 92 ? 42.917 10.751 29.650 1.00 22.53 104 VAL A O 1
ATOM 681 N N . SER A 1 93 ? 44.993 11.049 28.865 1.00 27.34 105 SER A N 1
ATOM 682 C CA . SER A 1 93 ? 45.225 9.649 28.520 1.00 36.01 105 SER A CA 1
ATOM 683 C C . SER A 1 93 ? 46.703 9.313 28.625 1.00 40.11 105 SER A C 1
ATOM 684 O O . SER A 1 93 ? 47.539 9.942 27.985 1.00 38.82 105 SER A O 1
ATOM 687 N N . ALA A 1 94 ? 47.018 8.349 29.481 1.00 48.10 106 ALA A N 1
ATOM 688 C CA . ALA A 1 94 ? 48.399 7.915 29.693 1.00 55.83 106 ALA A CA 1
ATOM 689 C C . ALA A 1 94 ? 48.742 6.809 28.715 1.00 60.61 106 ALA A C 1
ATOM 690 O O . ALA A 1 94 ? 49.759 6.127 28.852 1.00 59.81 106 ALA A O 1
ATOM 692 N N . ASN A 1 95 ? 47.864 6.633 27.740 1.00 66.16 107 ASN A N 1
ATOM 693 C CA . ASN A 1 95 ? 48.029 5.627 26.717 1.00 73.29 107 ASN A CA 1
ATOM 694 C C . ASN A 1 95 ? 47.164 6.118 25.575 1.00 77.01 107 ASN A C 1
ATOM 695 O O . ASN A 1 95 ? 45.933 6.107 25.683 1.00 79.62 107 ASN A O 1
ATOM 700 N N . VAL A 1 96 ? 47.810 6.698 24.567 1.00 77.04 108 VAL A N 1
ATOM 701 C CA . VAL A 1 96 ? 47.117 7.193 23.386 1.00 76.67 108 VAL A CA 1
ATOM 702 C C . VAL A 1 96 ? 47.420 6.189 22.278 1.00 77.58 108 VAL A C 1
ATOM 703 O O . VAL A 1 96 ? 46.458 5.749 21.608 1.00 78.94 108 VAL A O 1
ATOM 707 N N . GLU B 2 5 ? 75.828 21.923 41.754 1.00 62.61 17 GLU B N 1
ATOM 708 C CA . GLU B 2 5 ? 74.832 21.199 40.901 1.00 60.21 17 GLU B CA 1
ATOM 709 C C . GLU B 2 5 ? 73.772 22.192 40.450 1.00 51.88 17 GLU B C 1
ATOM 710 O O . GLU B 2 5 ? 73.116 22.845 41.271 1.00 49.50 17 GLU B O 1
ATOM 716 N N . THR B 2 6 ? 73.664 22.336 39.137 1.00 45.11 18 THR B N 1
ATOM 717 C CA . THR B 2 6 ? 72.728 23.264 38.536 1.00 38.48 18 THR B CA 1
ATOM 718 C C . THR B 2 6 ? 71.400 22.598 38.194 1.00 29.83 18 THR B C 1
ATOM 719 O O . THR B 2 6 ? 71.314 21.369 38.124 1.00 28.87 18 THR B O 1
ATOM 723 N N . PHE B 2 7 ? 70.373 23.409 37.963 1.00 24.90 19 PHE B N 1
ATOM 724 C CA . PHE B 2 7 ? 69.065 22.893 37.615 1.00 19.72 19 PHE B CA 1
ATOM 725 C C . PHE B 2 7 ? 69.139 21.842 36.526 1.00 20.50 19 PHE B C 1
ATOM 726 O O . PHE B 2 7 ? 68.562 20.762 36.669 1.00 21.94 19 PHE B O 1
ATOM 734 N N . SER B 2 8 ? 69.827 22.163 35.436 1.00 21.40 20 SER B N 1
ATOM 735 C CA . SER B 2 8 ? 69.950 21.241 34.310 1.00 26.74 20 SER B CA 1
ATOM 736 C C . SER B 2 8 ? 70.503 19.897 34.746 1.00 29.71 20 SER B C 1
ATOM 737 O O . SER B 2 8 ? 70.054 18.845 34.255 1.00 30.73 20 SER B O 1
ATOM 740 N N . ASP B 2 9 ? 71.475 19.934 35.658 1.00 28.86 21 ASP B N 1
ATOM 741 C CA . ASP B 2 9 ? 72.089 18.715 36.149 1.00 30.26 21 ASP B CA 1
ATOM 742 C C . ASP B 2 9 ? 71.092 17.844 36.861 1.00 26.30 21 ASP B C 1
ATOM 743 O O . ASP B 2 9 ? 70.967 16.663 36.551 1.00 24.75 21 ASP B O 1
ATOM 748 N N . LEU B 2 10 ? 70.361 18.444 37.793 1.00 25.22 22 LEU B N 1
ATOM 749 C CA . LEU B 2 10 ? 69.357 17.724 38.551 1.00 24.58 22 LEU B CA 1
ATOM 750 C C . LEU B 2 10 ? 68.230 17.237 37.659 1.00 23.84 22 LEU B C 1
ATOM 751 O O . LEU B 2 10 ? 67.838 16.074 37.733 1.00 22.61 22 LEU B O 1
ATOM 756 N N . TRP B 2 11 ? 67.709 18.115 36.807 1.00 24.23 23 TRP B N 1
ATOM 757 C CA . TRP B 2 11 ? 66.608 17.724 35.931 1.00 24.11 23 TRP B CA 1
ATOM 758 C C . TRP B 2 11 ? 66.959 16.503 35.107 1.00 26.51 23 TRP B C 1
ATOM 759 O O . TRP B 2 11 ? 66.127 15.618 34.896 1.00 26.19 23 TRP B O 1
ATOM 770 N N . LYS B 2 12 ? 68.207 16.471 34.657 1.00 30.34 24 LYS B N 1
ATOM 771 C CA . LYS B 2 12 ? 68.731 15.392 33.838 1.00 34.57 24 LYS B CA 1
ATOM 772 C C . LYS B 2 12 ? 68.819 14.072 34.604 1.00 35.83 24 LYS B C 1
ATOM 773 O O . LYS B 2 12 ? 68.923 13.012 34.003 1.00 37.38 24 LYS B O 1
ATOM 779 N N . LEU B 2 13 ? 68.758 14.140 35.928 1.00 36.23 25 LEU B N 1
ATOM 780 C CA . LEU B 2 13 ? 68.842 12.957 36.769 1.00 37.18 25 LEU B CA 1
ATOM 781 C C . LEU B 2 13 ? 67.491 12.450 37.232 1.00 39.75 25 LEU B C 1
ATOM 782 O O . LEU B 2 13 ? 67.434 11.616 38.117 1.00 39.79 25 LEU B O 1
ATOM 787 N N . LEU B 2 14 ? 66.402 12.928 36.644 1.00 44.58 26 LEU B N 1
ATOM 788 C CA . LEU B 2 14 ? 65.073 12.513 37.092 1.00 47.24 26 LEU B CA 1
ATOM 789 C C . LEU B 2 14 ? 64.700 11.034 37.016 1.00 55.68 26 LEU B C 1
ATOM 790 O O . LEU B 2 14 ? 64.544 10.472 35.928 1.00 56.27 26 LEU B O 1
ATOM 795 N N . PRO B 2 15 ? 64.571 10.384 38.190 1.00 61.63 27 PRO B N 1
ATOM 796 C CA . PRO B 2 15 ? 64.217 8.975 38.355 1.00 64.69 27 PRO B CA 1
ATOM 797 C C . PRO B 2 15 ? 62.711 8.851 38.607 1.00 68.25 27 PRO B C 1
ATOM 798 O O . PRO B 2 15 ? 61.968 9.009 37.621 1.00 72.10 27 PRO B O 1
#

InterPro domains:
  IPR001841 Zinc finger, RING-type [PS50089] (420-461)
  IPR001876 Zinc finger, RanBP2-type [PF00641] (291-319)
  IPR001876 Zinc finger, RanBP2-type [PS01358] (294-313)
  IPR001876 Zinc finger, RanBP2-type [PS50199] (290-319)
  IPR003121 SWIB/MDM2 domain [PF02201] (28-88)
  IPR003121 SWIB/MDM2 domain [PS51925] (22-105)
  IPR013083 Zinc finger, RING/FYVE/PHD-type [G3DSA:3.30.40.10] (409-473)
  IPR016495 p53 negative regulator Mdm2/Mdm4 [PIRSF006748] (2-473)
  IPR028340 E3 ubiquitin-protein ligase Mdm2 [PIRSF500700] (1-473)
  IPR036443 Zinc finger, RanBP2-type superfamily [SSF90209] (281-325)
  IPR036885 SWIB/MDM2 domain superfamily [G3DSA:1.10.245.10] (13-119)
  IPR036885 SWIB/MDM2 domain superfamily [SSF47592] (14-116)
  IPR036885 SWIB/MDM2 domain superfamily [SSF47592] (184-274)
  IPR044080 MDM2, modified RING finger, HC subclass [cd16783] (417-473)

Sequence (99 aa):
EKLVQPTPLLLSLLKSAGAQKETFTMKEVIYHLGQYIMAKQLYDEKQQHIVHCSNDPLGELFGVQEFSVKEPRRLYAMISRNLVSANVETFSDLWKLLP

Solvent-accessible surface area: 5762 Å² total; per-residue (Å²): 157,128,70,6,67,6,34,115,65,0,25,59,8,0,76,86,22,55,6,170,87,94,33,0,23,59,157,55,0,22,126,27,0,3,71,5,0,58,86,103,112,25,35,31,127,158,98,38,26,38,0,74,0,68,158,11,53,0,8,136,13,4,62,28,130,79,14,18,5,115,101,31,189,96,2,58,44,0,0,64,130,18,26,94,28,59,98,94,130,73,2,52,68,19,22,165,122,32,116

B-factor: mean 30.18, std 15.38, range [7.98, 80.0]

Foldseek 3Di:
DFKFAFAPLLQVLLVVLPDDDRIDAVVSSVVSVVSSCVVVVQADPPQRQKGADQPHVVCVQQVHRIDGVVCVVSVVVSRVVGTPGNGD/DDPVVVVVVDD

Nearest PDB structures (foldseek):
  1ycq-assembly1_A-2  TM=1.011E+00  e=1.418E-18  Xenopus laevis
  1ttv-assembly1_A  TM=9.533E-01  e=6.738E-16  Xenopus laevis
  7kjm-assembly1_A  TM=9.937E-01  e=9.864E-14  Homo sapiens
  6hfa-assembly2_B  TM=9.751E-01  e=1.602E-13  Homo sapiens
  5afg-assembly1_A  TM=9.910E-01  e=3.202E-13  Homo sapiens

Secondary structure (DSSP, 8-state):
---BEE-HHHHHHHHHTT---S-B-HHHHHHHHHHHHHHHT-B-SSSTTEEE-TTSHHHHHHT-SEEETT-HHHHHHHHHTTEEES--/--HHHHHTT--

Organism: Xenopus laevis (NCBI:txid8355)

CATH classification: 1.10.245.10